Protein AF-A0A9W4WZC2-F1 (afdb_monomer_lite)

Foldseek 3Di:
DEFDWDVVVCVVVVHDTTLDDPPVCLAVDPCSLLVLLVCCVVPPDAYAAEAEDADPDVVVVVVSVVVSVVSPHPDYHYYHYDDPDDPPPPPPPD

pLDDT: mean 82.81, std 14.13, range [47.88, 96.06]

Secondary structure (DSSP, 8-state):
--B---HHHHHHHTS--TTPPPHHHHTT-TTHHHHHHHHHTT-SS-B---EEESS--HHHHHHHHHHHHHTT------EEE--S----------

Sequence (94 aa):
MAIAPTATIANIAGCYPCIEAMYSNIYVKSNVAEIAAVRSKWIDQSISHNVFAQETSGKKLNDIYFAAWEKGLKTTYYLRTLGASQIEKSTLDA

Structure (mmCIF, N/CA/C/O backbone):
data_AF-A0A9W4WZC2-F1
#
_entry.id   AF-A0A9W4WZC2-F1
#
loop_
_atom_site.group_PDB
_atom_site.id
_atom_site.type_symbol
_atom_site.label_atom_id
_atom_site.label_alt_id
_atom_site.label_comp_id
_atom_site.label_asym_id
_atom_site.label_entity_id
_atom_site.label_seq_id
_atom_site.pdbx_PDB_ins_code
_atom_site.Cartn_x
_atom_site.Cartn_y
_atom_site.Cartn_z
_atom_site.occupancy
_atom_site.B_iso_or_equiv
_atom_site.auth_seq_id
_atom_site.auth_comp_id
_atom_site.auth_asym_id
_atom_site.auth_atom_id
_atom_site.pdbx_PDB_model_num
ATOM 1 N N . MET A 1 1 ? 9.838 -3.809 -11.549 1.00 93.38 1 MET A N 1
ATOM 2 C CA . MET A 1 1 ? 8.776 -2.787 -11.452 1.00 93.38 1 MET A CA 1
ATOM 3 C C . MET A 1 1 ? 8.250 -2.602 -10.025 1.00 93.38 1 MET A C 1
ATOM 5 O O . MET A 1 1 ? 7.675 -3.504 -9.434 1.00 93.38 1 MET A O 1
ATOM 9 N N . ALA A 1 2 ? 8.367 -1.380 -9.507 1.00 95.12 2 ALA A N 1
ATOM 10 C CA . ALA A 1 2 ? 7.747 -0.944 -8.256 1.00 95.12 2 ALA A CA 1
ATOM 11 C C . ALA A 1 2 ? 6.917 0.321 -8.503 1.00 95.12 2 ALA A C 1
ATOM 13 O O . ALA A 1 2 ? 7.259 1.114 -9.383 1.00 95.12 2 ALA A O 1
ATOM 14 N N . ILE A 1 3 ? 5.853 0.519 -7.726 1.00 95.12 3 ILE A N 1
ATOM 15 C CA . ILE A 1 3 ? 5.038 1.738 -7.772 1.00 95.12 3 ILE A CA 1
ATOM 16 C C . ILE A 1 3 ? 5.299 2.546 -6.498 1.00 95.12 3 ILE A C 1
ATOM 18 O O . ILE A 1 3 ? 4.846 2.169 -5.416 1.00 95.12 3 ILE A O 1
ATOM 22 N N . ALA A 1 4 ? 6.030 3.652 -6.647 1.00 95.75 4 ALA A N 1
ATOM 23 C CA . ALA A 1 4 ? 6.401 4.560 -5.563 1.00 95.75 4 ALA A CA 1
ATOM 24 C C . ALA A 1 4 ? 5.514 5.822 -5.543 1.00 95.75 4 ALA A C 1
ATOM 26 O O . ALA A 1 4 ? 4.884 6.144 -6.557 1.00 95.75 4 ALA A O 1
ATOM 27 N N . PRO A 1 5 ? 5.456 6.569 -4.426 1.00 95.00 5 PRO A N 1
ATOM 28 C CA . PRO A 1 5 ? 4.768 7.854 -4.376 1.00 95.00 5 PRO A CA 1
ATOM 29 C C . PRO A 1 5 ? 5.441 8.870 -5.307 1.00 95.00 5 PRO A C 1
ATOM 31 O O . PRO A 1 5 ? 6.666 8.957 -5.361 1.00 95.00 5 PRO A O 1
ATOM 34 N N . THR A 1 6 ? 4.644 9.677 -6.009 1.00 95.25 6 THR A N 1
ATOM 35 C CA . THR A 1 6 ? 5.145 10.645 -7.002 1.00 95.25 6 THR A CA 1
ATOM 36 C C . THR A 1 6 ? 4.761 12.090 -6.684 1.00 95.25 6 THR A C 1
ATOM 38 O O . THR A 1 6 ? 4.736 12.915 -7.587 1.00 95.25 6 THR A O 1
ATOM 41 N N . ALA A 1 7 ? 4.460 12.417 -5.421 1.00 89.56 7 ALA A N 1
ATOM 42 C CA . ALA A 1 7 ? 3.877 13.704 -5.015 1.00 89.56 7 ALA A CA 1
ATOM 43 C C . ALA A 1 7 ? 4.565 14.935 -5.644 1.00 89.56 7 ALA A C 1
ATOM 45 O O . ALA A 1 7 ? 3.912 15.726 -6.318 1.00 89.56 7 ALA A O 1
ATOM 46 N N . THR A 1 8 ? 5.887 15.071 -5.492 1.00 94.38 8 THR A N 1
ATOM 47 C CA . THR A 1 8 ? 6.629 16.232 -6.016 1.00 94.38 8 THR A CA 1
ATOM 48 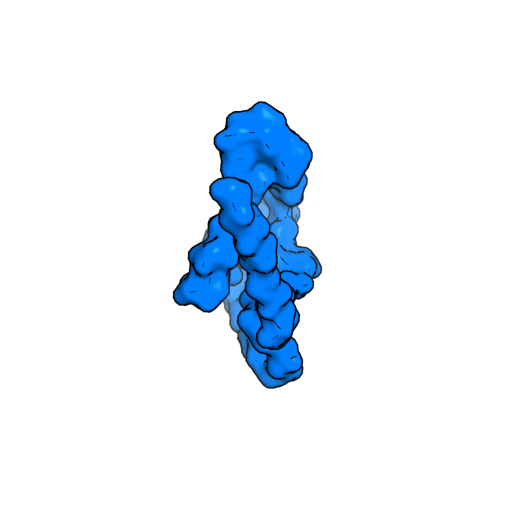C C . THR A 1 8 ? 6.620 16.290 -7.543 1.00 94.38 8 THR A C 1
ATOM 50 O O . THR A 1 8 ? 6.313 17.329 -8.120 1.00 94.38 8 THR A O 1
ATOM 53 N N . ILE A 1 9 ? 6.926 15.177 -8.213 1.00 95.75 9 ILE A N 1
ATOM 54 C CA . ILE A 1 9 ? 7.016 15.146 -9.680 1.00 95.75 9 ILE A CA 1
ATOM 55 C C . ILE A 1 9 ? 5.637 15.251 -10.348 1.00 95.75 9 ILE A C 1
ATOM 57 O O . ILE A 1 9 ? 5.532 15.830 -11.423 1.00 95.75 9 ILE A O 1
ATOM 61 N N . ALA A 1 10 ? 4.578 14.754 -9.701 1.00 93.94 10 ALA A N 1
ATOM 62 C CA . ALA A 1 10 ? 3.202 14.871 -10.175 1.00 93.94 10 ALA A CA 1
ATOM 63 C C . ALA A 1 10 ? 2.712 16.321 -10.107 1.00 93.94 10 ALA A C 1
ATOM 65 O O . ALA A 1 10 ? 2.109 16.805 -11.061 1.00 93.94 10 ALA A O 1
ATOM 66 N N . ASN A 1 11 ? 3.065 17.044 -9.037 1.00 93.31 11 ASN A N 1
ATOM 67 C CA . ASN A 1 11 ? 2.788 18.476 -8.930 1.00 93.31 11 ASN A CA 1
ATOM 68 C C . ASN A 1 11 ? 3.498 19.279 -10.029 1.00 93.31 11 ASN A C 1
ATOM 70 O O . ASN A 1 11 ? 2.885 20.157 -10.627 1.00 93.31 11 ASN A O 1
ATOM 74 N N . ILE A 1 12 ? 4.762 18.958 -10.330 1.00 96.00 12 ILE A N 1
ATOM 75 C CA . ILE A 1 12 ? 5.512 19.604 -11.422 1.00 96.00 12 ILE A CA 1
ATOM 76 C C . ILE A 1 12 ? 4.864 19.304 -12.781 1.00 96.00 12 ILE A C 1
ATOM 78 O O . ILE A 1 12 ? 4.741 20.194 -13.617 1.00 96.00 12 ILE A O 1
ATOM 82 N N . ALA A 1 13 ? 4.438 18.059 -13.000 1.00 96.06 13 ALA A N 1
ATOM 83 C CA . ALA A 1 13 ? 3.826 17.619 -14.252 1.00 96.06 13 ALA A CA 1
ATOM 84 C C . ALA A 1 13 ? 2.338 17.999 -14.393 1.00 96.06 13 ALA A C 1
ATOM 86 O O . ALA A 1 13 ? 1.752 17.757 -15.447 1.00 96.06 13 ALA A O 1
ATOM 87 N N . GLY A 1 14 ? 1.710 18.553 -13.351 1.00 93.62 14 GLY A N 1
ATOM 88 C CA . GLY A 1 14 ? 0.281 18.871 -13.343 1.00 93.62 14 GLY A CA 1
ATOM 89 C C . GLY A 1 14 ? -0.633 17.641 -13.422 1.00 93.62 14 GLY A C 1
ATOM 90 O O . GLY A 1 14 ? -1.721 17.726 -13.989 1.00 93.62 14 GLY A O 1
ATOM 91 N N . CYS A 1 15 ? -0.206 16.491 -12.891 1.00 90.94 15 CYS A N 1
ATOM 92 C CA . CYS A 1 15 ? -0.976 15.243 -12.907 1.00 90.94 15 CYS A CA 1
ATOM 93 C C . CYS A 1 15 ? -1.263 14.708 -11.493 1.00 90.94 15 CYS A C 1
ATOM 95 O O . CYS A 1 15 ? -0.756 15.220 -10.496 1.00 90.94 15 CYS A O 1
ATOM 97 N N . TYR A 1 16 ? -2.109 13.677 -11.391 1.00 88.00 16 TYR A N 1
ATOM 98 C CA . TYR A 1 16 ? -2.418 13.054 -10.101 1.00 88.00 16 TYR A CA 1
ATOM 99 C C . TYR A 1 16 ? -1.234 12.232 -9.574 1.00 88.00 16 TYR A C 1
ATOM 101 O O . TYR A 1 16 ? -0.515 11.607 -10.361 1.00 88.00 16 TYR A O 1
ATOM 109 N N . PRO A 1 17 ? -1.029 12.192 -8.245 1.00 88.81 17 PRO A N 1
ATOM 110 C CA . PRO A 1 17 ? 0.041 11.410 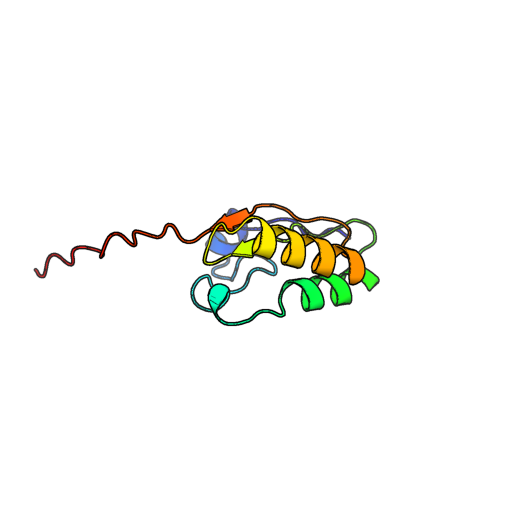-7.654 1.00 88.81 17 PRO A CA 1
ATOM 111 C C . PRO A 1 17 ? -0.241 9.912 -7.804 1.00 88.81 17 PRO A C 1
ATOM 113 O O . PRO A 1 17 ? -1.085 9.334 -7.121 1.00 88.81 17 PRO A O 1
ATOM 116 N N . CYS A 1 18 ? 0.551 9.265 -8.655 1.00 89.12 18 CYS A N 1
ATOM 117 C CA . CYS A 1 18 ? 0.641 7.817 -8.763 1.00 89.12 18 CYS A CA 1
ATOM 118 C C . CYS A 1 18 ? -0.739 7.149 -8.958 1.00 89.12 18 CYS A C 1
ATOM 120 O O . CYS A 1 18 ? -1.509 7.541 -9.830 1.00 89.12 18 CYS A O 1
ATOM 122 N N . ILE A 1 19 ? -1.043 6.110 -8.176 1.00 86.25 19 ILE A N 1
ATOM 123 C CA . ILE A 1 19 ? -2.307 5.366 -8.219 1.00 86.25 19 ILE A CA 1
ATOM 124 C C . ILE A 1 19 ? -3.330 5.859 -7.188 1.00 86.25 19 ILE A C 1
ATOM 126 O O . ILE A 1 19 ? -4.316 5.161 -6.930 1.00 86.25 19 ILE A O 1
ATOM 130 N N . GLU A 1 20 ? -3.080 7.003 -6.551 1.00 78.50 20 GLU A N 1
ATOM 131 C CA . GLU A 1 20 ? -3.986 7.550 -5.549 1.00 78.50 20 GLU A CA 1
ATOM 132 C C . GLU A 1 20 ? -5.228 8.134 -6.221 1.00 78.50 20 GLU A C 1
ATOM 134 O O . GLU A 1 20 ? -5.154 8.822 -7.240 1.00 78.50 20 GLU A O 1
ATOM 139 N N . ALA A 1 21 ? -6.397 7.853 -5.649 1.00 72.94 21 ALA A N 1
ATOM 140 C CA . ALA A 1 21 ? -7.613 8.534 -6.060 1.00 72.94 21 ALA A CA 1
ATOM 141 C C . ALA A 1 21 ? -7.633 9.967 -5.494 1.00 72.94 21 ALA A C 1
ATOM 143 O O . ALA A 1 21 ? -6.905 10.308 -4.565 1.00 72.94 21 ALA A O 1
ATOM 144 N N . MET A 1 22 ? -8.483 10.831 -6.049 1.00 71.81 22 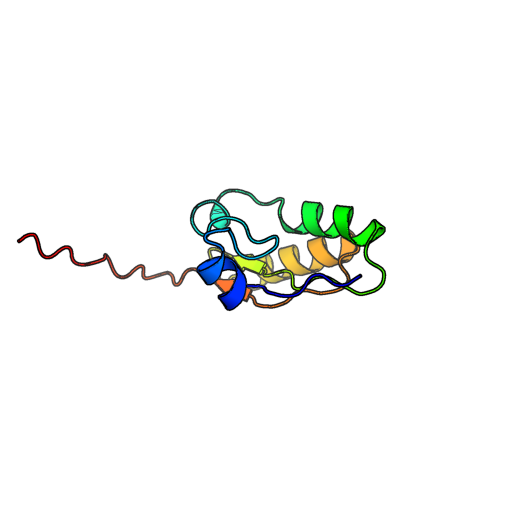MET A N 1
ATOM 145 C CA . MET A 1 22 ? -8.734 12.137 -5.437 1.00 71.81 22 MET A CA 1
ATOM 146 C C . MET A 1 22 ? -9.260 11.954 -4.009 1.00 71.81 22 MET A C 1
ATOM 148 O O . MET A 1 22 ? -10.177 11.158 -3.797 1.00 71.81 22 MET A O 1
ATOM 152 N N . TYR A 1 23 ? -8.743 12.736 -3.058 1.00 66.94 23 TYR A N 1
ATOM 153 C CA . TYR A 1 23 ? -9.140 12.692 -1.641 1.00 66.94 23 TYR A CA 1
ATOM 154 C C . TYR A 1 23 ? -10.661 12.746 -1.421 1.00 66.94 23 TYR A C 1
ATOM 156 O O . TYR A 1 23 ? -11.170 12.076 -0.528 1.00 66.94 23 TYR A O 1
ATOM 164 N N . SER A 1 24 ? -11.397 13.484 -2.257 1.00 62.75 24 SER A N 1
ATOM 165 C CA . SER A 1 24 ? -12.864 13.559 -2.215 1.00 62.75 24 SER A CA 1
ATOM 166 C C . SER A 1 24 ? -13.560 12.240 -2.575 1.00 62.75 24 SER A C 1
ATOM 168 O O . SER A 1 24 ? -14.581 11.902 -1.985 1.00 62.75 24 SER A O 1
ATOM 170 N N . ASN A 1 25 ? -13.002 11.467 -3.509 1.00 64.50 25 ASN A N 1
ATOM 171 C CA . ASN A 1 25 ? -13.604 10.235 -4.031 1.00 64.50 25 ASN A CA 1
ATOM 172 C C . ASN A 1 25 ? -13.190 8.985 -3.244 1.00 64.50 25 ASN A C 1
ATOM 174 O O . ASN A 1 25 ? -13.854 7.949 -3.314 1.00 64.50 25 ASN A O 1
ATOM 178 N N . ILE A 1 26 ? -12.086 9.078 -2.506 1.00 65.19 26 ILE A N 1
ATOM 179 C CA . ILE A 1 26 ? -11.474 7.975 -1.763 1.00 65.19 26 ILE A CA 1
ATOM 180 C C . ILE A 1 26 ? -12.387 7.433 -0.660 1.00 65.19 26 ILE A C 1
ATOM 182 O O . ILE A 1 26 ? -12.466 6.225 -0.468 1.00 65.19 26 ILE A O 1
ATOM 186 N N . TYR A 1 27 ? -13.099 8.308 0.048 1.00 63.09 27 TYR A N 1
ATOM 187 C CA . TYR A 1 27 ? -13.993 7.894 1.132 1.00 63.09 27 TYR A CA 1
ATOM 188 C C . TYR A 1 27 ? -15.361 7.407 0.637 1.00 63.09 27 TYR A C 1
ATOM 190 O O . TYR A 1 27 ? -16.164 6.924 1.428 1.00 63.09 27 TYR A O 1
ATOM 198 N N . VAL A 1 28 ? -15.623 7.527 -0.668 1.00 54.62 28 VAL A N 1
ATOM 199 C CA . VAL A 1 28 ? -16.892 7.144 -1.305 1.00 54.62 28 VAL A CA 1
ATOM 200 C C . VAL A 1 28 ? -16.787 5.770 -1.978 1.00 54.62 28 VAL A C 1
ATOM 202 O O . VAL A 1 28 ? -17.784 5.059 -2.081 1.00 54.62 28 VAL A O 1
ATOM 205 N N . LYS A 1 29 ? -15.589 5.362 -2.430 1.00 55.44 29 LYS A N 1
ATOM 206 C CA . LYS A 1 29 ? -15.366 4.086 -3.135 1.00 55.44 29 LYS A CA 1
ATOM 207 C C . LYS A 1 29 ? -14.489 3.123 -2.331 1.00 55.44 29 LYS A C 1
ATOM 209 O O . LYS A 1 29 ? -13.306 3.366 -2.127 1.00 55.44 29 LYS A O 1
ATOM 214 N N . SER A 1 30 ? -15.057 1.976 -1.960 1.00 63.75 30 SER A N 1
ATOM 215 C CA . SER A 1 30 ? -14.430 0.933 -1.131 1.00 63.75 30 SER A CA 1
ATOM 216 C C . SER A 1 30 ? -13.462 -0.013 -1.865 1.00 63.75 30 SER A C 1
ATOM 218 O O . SER A 1 30 ? -12.831 -0.848 -1.225 1.00 63.75 30 SER A O 1
ATOM 220 N N . ASN A 1 31 ? -13.309 0.082 -3.191 1.00 75.06 31 ASN A N 1
ATOM 221 C CA . ASN A 1 31 ? -12.617 -0.939 -3.996 1.00 75.06 31 ASN A CA 1
ATOM 222 C C . ASN A 1 31 ? -11.134 -0.648 -4.309 1.00 75.06 31 ASN A C 1
ATOM 224 O O . ASN A 1 31 ? -10.530 -1.335 -5.133 1.00 75.06 31 ASN A O 1
ATOM 228 N N . VAL A 1 32 ? -10.517 0.356 -3.676 1.00 81.56 32 VAL A N 1
ATOM 229 C CA . VAL A 1 32 ? -9.146 0.788 -4.023 1.00 81.56 32 VAL A CA 1
ATOM 230 C C . VAL A 1 32 ? -8.103 -0.306 -3.737 1.00 81.56 32 VAL A C 1
ATOM 232 O O . VAL A 1 32 ? -7.186 -0.502 -4.538 1.00 81.56 32 VAL A O 1
ATOM 235 N N . ALA A 1 33 ? -8.268 -1.061 -2.646 1.00 84.62 33 ALA A N 1
ATOM 236 C CA . ALA A 1 33 ? -7.388 -2.179 -2.301 1.00 84.62 33 ALA A CA 1
ATOM 237 C C . ALA A 1 33 ? -7.482 -3.325 -3.326 1.00 84.62 33 ALA A C 1
ATOM 239 O O . ALA A 1 33 ? -6.467 -3.863 -3.763 1.00 84.62 33 ALA A O 1
ATOM 240 N N . GLU A 1 34 ? -8.689 -3.652 -3.791 1.00 87.00 34 GLU A N 1
ATOM 241 C CA . GLU A 1 34 ? -8.895 -4.683 -4.814 1.00 87.00 34 GLU A CA 1
ATOM 242 C C . GLU A 1 34 ? -8.237 -4.305 -6.145 1.00 87.00 34 GLU A C 1
ATOM 244 O O . GLU A 1 34 ? -7.552 -5.119 -6.765 1.00 87.00 34 GLU A O 1
ATOM 249 N N . ILE A 1 35 ? -8.363 -3.043 -6.556 1.00 89.00 35 ILE A N 1
ATOM 250 C CA . ILE A 1 35 ? -7.705 -2.545 -7.767 1.00 89.00 35 ILE A CA 1
ATOM 251 C C . ILE A 1 35 ? -6.174 -2.654 -7.636 1.00 89.00 35 ILE A C 1
ATOM 253 O O . ILE A 1 35 ? -5.493 -3.056 -8.586 1.00 89.00 35 ILE A O 1
ATOM 257 N N . ALA A 1 36 ? -5.614 -2.317 -6.470 1.00 90.00 36 ALA A N 1
ATOM 258 C CA . ALA A 1 36 ? -4.178 -2.432 -6.218 1.00 90.00 36 ALA A CA 1
ATOM 259 C C . ALA A 1 36 ? -3.702 -3.900 -6.213 1.00 90.00 36 ALA A C 1
ATOM 261 O O . ALA A 1 36 ? -2.644 -4.206 -6.774 1.00 90.00 36 ALA A O 1
ATOM 262 N N . ALA A 1 37 ? -4.507 -4.822 -5.683 1.00 91.19 37 ALA A N 1
ATOM 263 C CA . ALA A 1 37 ? -4.237 -6.257 -5.735 1.00 91.19 37 ALA A CA 1
ATOM 264 C C . ALA A 1 37 ? -4.213 -6.796 -7.176 1.00 91.19 37 ALA A C 1
ATOM 266 O O . ALA A 1 37 ? -3.279 -7.498 -7.564 1.00 91.19 37 ALA A O 1
ATOM 267 N N . VAL A 1 38 ? -5.179 -6.408 -8.018 1.00 92.81 38 VAL A N 1
ATOM 268 C CA . VAL A 1 38 ? -5.221 -6.837 -9.430 1.00 92.81 38 VAL A CA 1
ATOM 269 C C . VAL A 1 38 ? -3.970 -6.388 -10.190 1.00 92.81 38 VAL A C 1
ATOM 271 O O . VAL A 1 38 ? -3.392 -7.176 -10.941 1.00 92.81 38 VAL A O 1
ATOM 274 N N . ARG A 1 39 ? -3.513 -5.149 -9.968 1.00 92.50 39 ARG A N 1
ATOM 275 C CA . ARG A 1 39 ? -2.275 -4.626 -10.576 1.00 92.50 39 ARG A CA 1
ATOM 276 C C . ARG A 1 39 ? -1.027 -5.358 -10.091 1.00 92.50 39 ARG A C 1
ATOM 278 O O . ARG A 1 39 ? -0.086 -5.521 -10.864 1.00 92.50 39 ARG A O 1
ATOM 285 N N . SER A 1 40 ? -1.032 -5.824 -8.840 1.00 92.38 40 SER A N 1
ATOM 286 C CA . SER A 1 40 ? 0.123 -6.479 -8.216 1.00 92.38 40 SER A CA 1
ATOM 287 C C . SER A 1 40 ? 0.558 -7.762 -8.936 1.00 92.38 40 SER A C 1
ATOM 289 O O . SER A 1 40 ? 1.714 -8.155 -8.807 1.00 92.38 40 SER A O 1
ATOM 291 N N . LYS A 1 41 ? -0.309 -8.364 -9.768 1.00 93.69 41 LYS A N 1
ATOM 292 C CA . LYS A 1 41 ? 0.026 -9.507 -10.641 1.00 93.69 41 LYS A CA 1
ATOM 293 C C . LYS A 1 4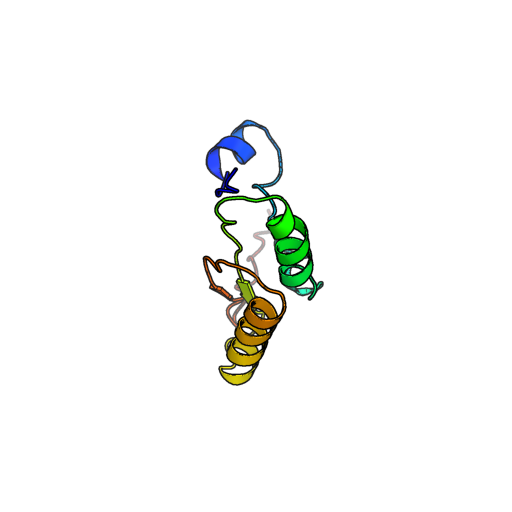1 ? 1.174 -9.219 -11.614 1.00 93.69 41 LYS A C 1
ATOM 295 O O . LYS A 1 41 ? 1.898 -10.135 -11.984 1.00 93.69 41 LYS A O 1
ATOM 300 N N . TRP A 1 42 ? 1.336 -7.959 -12.013 1.00 95.75 42 TRP A N 1
ATOM 301 C CA . TRP A 1 42 ? 2.339 -7.522 -12.990 1.00 95.75 42 TRP A CA 1
ATOM 302 C C . TRP A 1 42 ? 3.509 -6.769 -12.340 1.00 95.75 42 TRP A C 1
ATOM 304 O O . TRP A 1 42 ? 4.374 -6.252 -13.037 1.00 95.75 42 TRP A O 1
ATOM 314 N N . ILE A 1 43 ? 3.535 -6.684 -11.007 1.00 96.06 43 ILE A N 1
ATOM 315 C CA . ILE A 1 43 ? 4.515 -5.936 -10.212 1.00 96.06 43 ILE A CA 1
ATOM 316 C C . ILE A 1 43 ? 5.430 -6.947 -9.511 1.00 96.06 43 ILE A C 1
ATOM 318 O O . ILE A 1 43 ? 5.001 -7.680 -8.615 1.00 96.06 43 ILE A O 1
ATOM 322 N N . ASP A 1 44 ? 6.703 -6.984 -9.905 1.00 95.56 44 ASP A N 1
ATOM 323 C CA . ASP A 1 44 ? 7.702 -7.898 -9.329 1.00 95.56 44 ASP A CA 1
ATOM 324 C C . ASP A 1 44 ? 8.052 -7.532 -7.871 1.00 95.56 44 ASP A C 1
ATOM 326 O O . ASP A 1 44 ? 8.207 -8.425 -7.039 1.00 95.56 44 ASP A O 1
ATOM 330 N N . GLN A 1 45 ? 8.060 -6.241 -7.526 1.00 95.81 45 GLN A N 1
ATOM 331 C CA . GLN A 1 45 ? 8.270 -5.729 -6.173 1.00 95.81 45 GLN A CA 1
ATOM 332 C C . GLN A 1 45 ? 6.925 -5.455 -5.494 1.00 95.81 45 GLN A C 1
ATOM 334 O O . GLN A 1 45 ? 6.180 -6.397 -5.224 1.00 95.81 45 GLN A O 1
ATOM 339 N N . SER A 1 46 ? 6.595 -4.189 -5.216 1.00 94.62 46 SER A N 1
ATOM 340 C CA . SER A 1 46 ? 5.362 -3.807 -4.527 1.00 94.62 46 SER A CA 1
ATOM 341 C C . SER A 1 46 ? 4.857 -2.409 -4.911 1.00 94.62 46 SER A C 1
ATOM 343 O O . SER A 1 46 ? 5.392 -1.748 -5.806 1.00 94.62 46 SER A O 1
ATOM 345 N N . ILE A 1 47 ? 3.792 -1.982 -4.233 1.00 94.44 47 ILE A N 1
ATOM 346 C CA . ILE A 1 47 ? 3.047 -0.744 -4.457 1.00 94.44 47 ILE A CA 1
ATOM 347 C C . ILE A 1 47 ? 2.889 0.007 -3.128 1.00 94.44 47 ILE A C 1
ATOM 349 O O . ILE A 1 47 ? 2.380 -0.553 -2.155 1.00 94.44 47 ILE A O 1
ATOM 353 N N . SER A 1 48 ? 3.232 1.295 -3.088 1.00 94.06 48 SER A N 1
ATOM 354 C CA . SER A 1 48 ? 2.946 2.173 -1.940 1.00 94.06 48 SER A CA 1
ATOM 355 C C . SER A 1 48 ? 1.449 2.516 -1.842 1.00 94.06 48 SER A C 1
ATOM 357 O O . SER A 1 48 ? 1.021 3.605 -2.216 1.00 94.06 48 SER A O 1
ATOM 359 N N . HIS A 1 49 ? 0.632 1.570 -1.369 1.00 92.00 49 HIS A N 1
ATOM 360 C CA . HIS A 1 49 ? -0.823 1.714 -1.280 1.00 92.00 49 HIS A CA 1
ATOM 361 C C . HIS A 1 49 ? -1.269 2.354 0.044 1.00 92.00 49 HIS A C 1
ATOM 363 O O . HIS A 1 49 ? -1.195 1.724 1.099 1.00 92.00 49 HIS A O 1
ATOM 369 N N . ASN A 1 50 ? -1.756 3.595 -0.008 1.00 90.25 50 ASN A N 1
ATOM 370 C CA . ASN A 1 50 ? -2.363 4.263 1.145 1.00 90.25 50 ASN A CA 1
ATOM 371 C C . ASN A 1 50 ? -3.753 3.690 1.465 1.00 90.25 50 ASN A C 1
ATOM 373 O O . ASN A 1 50 ? -4.572 3.482 0.570 1.00 90.25 50 ASN A O 1
ATOM 377 N N . VAL A 1 51 ? -4.010 3.473 2.755 1.00 88.00 51 VAL A N 1
ATOM 378 C CA . VAL A 1 51 ? -5.292 3.034 3.311 1.00 88.00 51 VAL A CA 1
ATOM 379 C C . VAL A 1 51 ? -6.044 4.258 3.808 1.00 88.00 51 VAL A C 1
ATOM 381 O O . VAL A 1 51 ? -5.494 5.064 4.552 1.00 88.00 51 VAL A O 1
ATOM 384 N N . PHE A 1 52 ? -7.311 4.388 3.437 1.00 84.12 52 PHE A N 1
ATOM 385 C CA . PHE A 1 52 ? -8.135 5.526 3.826 1.00 84.12 52 PHE A CA 1
ATOM 386 C C . PHE A 1 52 ? -9.351 5.050 4.611 1.00 84.12 52 PHE A C 1
ATOM 388 O O . PHE A 1 52 ? -10.068 4.156 4.166 1.00 84.12 52 PHE A O 1
ATOM 395 N N . ALA A 1 53 ? -9.584 5.644 5.779 1.00 82.69 53 ALA A N 1
ATOM 396 C CA . ALA A 1 53 ? -10.699 5.297 6.652 1.00 82.69 53 ALA A CA 1
ATOM 397 C C . ALA A 1 53 ? -11.399 6.567 7.147 1.00 82.69 53 ALA A C 1
ATOM 399 O O . ALA A 1 53 ? -10.751 7.491 7.622 1.00 82.69 53 ALA A O 1
ATOM 400 N N . GLN A 1 54 ? -12.728 6.635 7.055 1.00 77.62 54 GLN A N 1
ATOM 401 C CA . GLN A 1 54 ? -13.472 7.788 7.585 1.00 77.62 54 GLN A CA 1
ATOM 402 C C . GLN A 1 54 ? -13.430 7.852 9.117 1.00 77.62 54 GLN A C 1
ATOM 404 O O . GLN A 1 54 ? -13.467 8.932 9.687 1.00 77.62 54 GLN A O 1
ATOM 409 N N . GLU A 1 55 ? -13.332 6.699 9.778 1.00 75.38 55 GLU A N 1
ATOM 410 C CA . GLU A 1 55 ? -13.370 6.573 11.232 1.00 75.38 55 GLU A CA 1
ATOM 411 C C . GLU A 1 55 ? -12.297 5.593 11.710 1.00 75.38 55 GLU A C 1
ATOM 413 O O . GLU A 1 55 ? -12.023 4.578 11.063 1.00 75.38 55 GLU A O 1
ATOM 418 N N . THR A 1 56 ? -11.742 5.844 12.893 1.00 73.12 56 THR A N 1
ATOM 419 C CA . THR A 1 56 ? -10.752 4.980 13.550 1.00 73.12 56 THR A CA 1
ATOM 420 C C . THR A 1 56 ? -11.421 3.941 14.450 1.00 73.12 56 THR A C 1
ATOM 422 O O . THR A 1 56 ? -11.166 3.882 15.651 1.00 73.12 56 THR A O 1
ATOM 425 N N . SER A 1 57 ? -12.301 3.111 13.886 1.00 84.75 57 SER A N 1
ATOM 426 C CA . SER A 1 57 ? -12.798 1.927 14.597 1.00 84.75 57 SER A CA 1
ATOM 427 C C . SER A 1 57 ? -11.805 0.781 14.426 1.00 84.75 57 SER A C 1
ATOM 429 O O . SER A 1 57 ? -11.529 0.372 13.299 1.00 84.75 57 SER A O 1
ATOM 431 N N . GLY A 1 58 ? -11.299 0.228 15.534 1.00 87.88 58 GLY A N 1
ATOM 432 C CA . GLY A 1 58 ? -10.349 -0.891 15.498 1.00 87.88 58 GLY A CA 1
ATOM 433 C C . GLY A 1 58 ? -10.878 -2.093 14.712 1.00 87.88 58 GLY A C 1
ATOM 434 O O . GLY A 1 58 ? -10.149 -2.665 13.907 1.00 87.88 58 GLY A O 1
ATOM 435 N N . LYS A 1 59 ? -12.175 -2.406 14.851 1.00 89.06 59 LYS A N 1
ATOM 436 C CA . LYS A 1 59 ? -12.822 -3.466 14.068 1.00 89.06 59 LYS A CA 1
ATOM 437 C C . LYS A 1 59 ? -12.804 -3.153 12.567 1.00 89.06 59 LYS A C 1
ATOM 439 O O . LYS A 1 59 ? -12.415 -4.007 11.782 1.00 89.06 59 LYS A O 1
ATOM 444 N N . LYS A 1 60 ? -13.181 -1.932 12.163 1.00 85.25 60 LYS A N 1
ATOM 445 C CA . LYS A 1 60 ? -13.182 -1.538 10.741 1.00 85.25 60 LYS A CA 1
ATOM 446 C C . LYS A 1 60 ? -11.774 -1.578 10.148 1.00 85.25 60 LYS A C 1
ATOM 448 O O . LYS A 1 60 ? -11.599 -2.058 9.035 1.00 85.25 60 LYS A O 1
ATOM 453 N N . LEU A 1 61 ? -10.772 -1.098 10.888 1.00 88.56 61 LEU A N 1
ATOM 454 C CA . LEU A 1 61 ? -9.377 -1.161 10.451 1.00 88.56 61 LEU A CA 1
ATOM 455 C C . LEU A 1 61 ? -8.923 -2.610 10.270 1.00 88.56 61 LEU A C 1
ATOM 457 O O . LEU A 1 61 ? -8.336 -2.930 9.242 1.00 88.56 61 LEU A O 1
ATOM 461 N N . ASN A 1 62 ? -9.249 -3.484 11.224 1.00 91.38 62 ASN A N 1
ATOM 462 C CA . ASN A 1 62 ? -8.965 -4.910 11.123 1.00 91.38 62 ASN A CA 1
ATOM 463 C C . ASN A 1 62 ? -9.567 -5.512 9.845 1.00 91.38 62 ASN A C 1
ATOM 465 O O . ASN A 1 62 ? -8.844 -6.113 9.056 1.00 91.38 62 ASN A O 1
ATOM 469 N N . ASP A 1 63 ? -10.857 -5.274 9.599 1.00 89.50 63 ASP A N 1
ATOM 470 C CA . ASP A 1 63 ? -11.558 -5.778 8.415 1.00 89.50 63 ASP A CA 1
ATOM 471 C C . ASP A 1 63 ? -10.903 -5.273 7.107 1.00 89.50 63 ASP A C 1
ATOM 473 O O 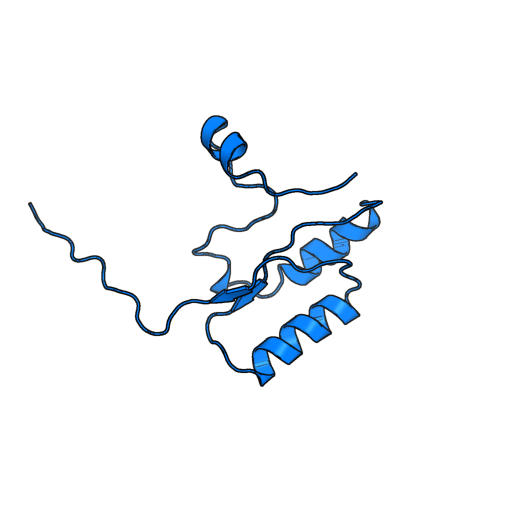. ASP A 1 63 ? -10.734 -6.042 6.163 1.00 89.50 63 ASP A O 1
ATOM 477 N N . ILE A 1 64 ? -10.461 -4.007 7.058 1.00 88.12 64 ILE A N 1
ATOM 478 C CA . ILE A 1 64 ? -9.759 -3.429 5.897 1.00 88.12 64 ILE A CA 1
ATOM 479 C C . ILE A 1 64 ? -8.412 -4.122 5.648 1.00 88.12 64 ILE A C 1
ATOM 481 O O . ILE A 1 64 ? -8.107 -4.483 4.508 1.00 88.12 64 ILE A O 1
ATOM 485 N N . TYR A 1 65 ? -7.596 -4.305 6.689 1.00 91.38 65 TYR A N 1
ATOM 486 C CA . TYR A 1 65 ? -6.279 -4.932 6.543 1.00 91.38 65 TYR A CA 1
ATOM 487 C C . TYR A 1 65 ? -6.385 -6.417 6.187 1.00 91.38 65 TYR A C 1
ATOM 489 O O . TYR A 1 65 ? -5.652 -6.880 5.311 1.00 91.38 65 TYR A O 1
ATOM 497 N N . PHE A 1 66 ? -7.320 -7.149 6.799 1.00 93.12 66 PHE A N 1
ATOM 498 C CA . PHE A 1 66 ? -7.569 -8.549 6.450 1.00 93.12 66 PHE A CA 1
ATOM 499 C C . PHE A 1 66 ? -8.077 -8.692 5.014 1.00 93.12 66 PHE A C 1
ATOM 501 O O . PHE A 1 66 ? -7.549 -9.518 4.274 1.00 93.12 66 PHE A O 1
ATOM 508 N N . ALA A 1 67 ? -8.995 -7.830 4.567 1.00 90.31 67 ALA A N 1
ATOM 509 C CA . ALA A 1 67 ? -9.446 -7.836 3.177 1.00 90.31 67 ALA A CA 1
ATOM 510 C C . ALA A 1 67 ? -8.297 -7.558 2.188 1.00 90.31 67 ALA A C 1
ATOM 512 O O . ALA A 1 67 ? -8.210 -8.199 1.142 1.00 90.31 67 ALA A O 1
ATOM 513 N N . ALA A 1 68 ? -7.386 -6.629 2.501 1.00 91.06 68 ALA A N 1
ATOM 514 C CA . ALA A 1 68 ? -6.211 -6.377 1.664 1.00 91.06 68 ALA A CA 1
ATOM 515 C C . ALA A 1 68 ? -5.294 -7.613 1.578 1.00 91.06 68 ALA A C 1
ATOM 517 O O . ALA A 1 68 ? -4.839 -7.970 0.486 1.00 91.06 68 ALA A O 1
ATOM 518 N N . TRP A 1 69 ? -5.066 -8.288 2.708 1.00 93.06 69 TRP A N 1
ATOM 519 C CA . TRP A 1 69 ? -4.274 -9.515 2.778 1.00 93.06 69 TRP A CA 1
ATOM 520 C C . TRP A 1 69 ? -4.901 -10.663 1.974 1.00 93.06 69 TRP A C 1
ATOM 522 O O . TRP A 1 69 ? -4.219 -11.259 1.141 1.00 93.06 69 TRP A O 1
ATOM 532 N N . GLU A 1 70 ? -6.203 -10.916 2.132 1.00 93.25 70 GLU A N 1
ATOM 533 C CA . GLU A 1 70 ? -6.936 -11.956 1.390 1.00 93.25 70 GLU A CA 1
ATOM 534 C C . GLU A 1 70 ? -6.894 -11.741 -0.128 1.00 93.25 70 GLU A C 1
ATOM 536 O O . GLU A 1 70 ? -6.874 -12.694 -0.907 1.00 93.25 70 GLU A O 1
ATOM 541 N N . LYS A 1 71 ? -6.845 -10.480 -0.570 1.00 91.38 71 LYS A N 1
ATOM 542 C CA . LYS A 1 71 ? -6.721 -10.125 -1.991 1.00 91.38 71 LYS A CA 1
ATOM 543 C C . LYS A 1 71 ? -5.290 -10.266 -2.525 1.00 91.38 71 LYS A C 1
ATOM 545 O O . LYS A 1 71 ? -5.091 -10.148 -3.733 1.00 91.38 71 LYS A O 1
ATOM 550 N N . GLY A 1 72 ? -4.303 -10.535 -1.670 1.00 91.56 72 GLY A N 1
ATOM 551 C CA . GLY A 1 72 ? -2.908 -10.749 -2.061 1.00 91.56 72 GLY A CA 1
ATOM 552 C C . GLY A 1 72 ? -2.097 -9.464 -2.243 1.00 91.56 72 GLY A C 1
ATOM 553 O O . GLY A 1 72 ? -1.109 -9.461 -2.982 1.00 91.56 72 GLY A O 1
ATOM 554 N N . LEU A 1 73 ? -2.493 -8.359 -1.599 1.00 92.88 73 LEU A N 1
ATOM 555 C CA . LEU A 1 73 ? -1.650 -7.163 -1.544 1.00 92.88 73 LEU A CA 1
ATOM 556 C C . LEU A 1 73 ? -0.379 -7.442 -0.738 1.00 92.88 73 LEU A C 1
ATOM 558 O O . LEU A 1 73 ? -0.431 -7.905 0.397 1.00 92.88 73 LEU A O 1
ATOM 562 N N . LYS A 1 74 ? 0.770 -7.094 -1.319 1.00 94.06 74 LYS A N 1
ATOM 563 C CA . LYS A 1 74 ? 2.083 -7.273 -0.685 1.00 94.06 74 LYS A CA 1
ATOM 564 C C . LYS A 1 74 ? 2.372 -6.221 0.394 1.00 94.06 74 LYS A C 1
ATOM 566 O O . LYS A 1 74 ? 3.040 -6.530 1.373 1.00 94.06 74 LYS A O 1
ATOM 571 N N . THR A 1 75 ? 1.906 -4.979 0.216 1.00 94.75 75 THR A N 1
ATOM 572 C CA . THR A 1 75 ? 2.177 -3.866 1.145 1.00 94.75 75 THR A CA 1
ATOM 573 C C . THR A 1 75 ? 1.006 -2.897 1.273 1.00 94.75 75 THR A C 1
ATOM 575 O O . THR A 1 75 ? 0.330 -2.585 0.293 1.00 94.75 75 THR A O 1
ATOM 578 N N . THR A 1 76 ? 0.852 -2.338 2.471 1.00 93.44 76 THR A N 1
ATOM 579 C CA . THR A 1 76 ? 0.094 -1.112 2.765 1.00 93.44 76 THR A CA 1
ATOM 580 C C . THR A 1 76 ? 1.063 -0.025 3.231 1.00 93.44 76 THR A C 1
ATOM 582 O O . THR A 1 76 ? 2.112 -0.346 3.786 1.00 93.44 76 THR A O 1
ATOM 585 N N . TYR A 1 77 ? 0.737 1.248 3.007 1.00 93.00 77 TYR A N 1
ATOM 586 C CA . TYR A 1 77 ? 1.625 2.377 3.291 1.00 93.00 77 TYR A CA 1
ATOM 587 C C . TYR A 1 77 ? 1.148 3.207 4.490 1.00 93.00 77 TYR A C 1
ATOM 589 O O . TYR A 1 77 ? 1.365 2.791 5.624 1.00 93.00 77 TYR A O 1
ATOM 597 N N . TYR A 1 78 ? 0.490 4.352 4.286 1.00 90.94 78 TYR A N 1
ATOM 598 C CA . TYR A 1 78 ? -0.094 5.121 5.387 1.00 90.94 78 TYR A CA 1
ATOM 599 C C . TYR A 1 78 ? -1.575 4.818 5.575 1.00 90.94 78 TYR A C 1
ATOM 601 O O . TYR A 1 78 ? -2.315 4.709 4.601 1.00 90.94 78 TYR A O 1
ATOM 609 N N . LEU A 1 79 ? -2.013 4.797 6.835 1.00 88.44 79 LEU A N 1
ATOM 610 C CA . LEU A 1 79 ? -3.410 5.010 7.190 1.00 88.44 79 LEU A CA 1
ATOM 611 C C . LEU A 1 79 ? -3.701 6.517 7.192 1.00 88.44 79 LEU A C 1
ATOM 613 O O . LEU A 1 79 ? -3.021 7.298 7.861 1.00 88.44 79 LEU A O 1
ATOM 617 N N . ARG A 1 80 ? -4.719 6.924 6.442 1.00 86.25 80 ARG A N 1
ATOM 618 C CA . ARG A 1 80 ? -5.229 8.290 6.361 1.00 86.25 80 ARG A CA 1
ATOM 619 C C . ARG A 1 80 ? -6.649 8.297 6.897 1.00 86.25 80 ARG A C 1
ATOM 621 O O . ARG A 1 80 ? -7.529 7.646 6.334 1.00 86.25 80 ARG A O 1
ATOM 628 N N . THR A 1 81 ? -6.857 9.014 7.991 1.00 82.19 81 THR A N 1
ATOM 629 C CA . THR A 1 81 ? -8.168 9.132 8.619 1.00 82.19 81 THR A CA 1
ATOM 630 C C . THR A 1 81 ? -8.711 10.537 8.467 1.00 82.19 81 THR A C 1
ATOM 632 O O . THR A 1 81 ? -7.965 11.511 8.578 1.00 82.19 81 THR A O 1
ATOM 635 N N . LEU A 1 82 ? -10.016 10.656 8.225 1.00 72.56 82 LEU A N 1
ATOM 636 C CA . LEU A 1 82 ? -10.688 11.925 8.480 1.00 72.56 82 LEU A CA 1
ATOM 637 C C . LEU A 1 82 ? -10.811 12.062 9.998 1.00 72.56 82 LEU A C 1
ATOM 639 O O . LEU A 1 82 ? -11.372 11.196 10.664 1.00 72.56 82 LEU A O 1
ATOM 643 N N . GLY A 1 83 ? -10.237 13.122 10.564 1.00 62.81 83 GLY A N 1
ATOM 644 C CA . GLY A 1 83 ? -10.566 13.499 11.934 1.00 62.81 83 GLY A CA 1
ATOM 645 C C . GLY A 1 83 ? -12.059 13.824 12.017 1.00 62.81 83 GLY A C 1
ATOM 646 O O . GLY A 1 83 ? -12.597 14.449 11.106 1.00 62.81 83 GLY A O 1
ATOM 647 N N . ALA A 1 84 ? -12.725 13.415 13.101 1.00 55.09 84 ALA A N 1
ATOM 648 C CA . ALA A 1 84 ? -14.153 13.678 13.320 1.00 55.09 84 ALA A CA 1
ATOM 649 C C . ALA A 1 84 ? -14.504 15.182 13.299 1.00 55.09 84 ALA A C 1
ATOM 651 O O . ALA A 1 84 ? -15.641 15.555 13.034 1.00 55.09 84 ALA A O 1
ATOM 652 N N . SER A 1 85 ? -13.519 16.049 13.539 1.00 47.88 85 SER A N 1
ATOM 653 C CA . SER A 1 85 ? -13.616 17.500 13.420 1.00 47.88 85 SER A CA 1
ATOM 654 C C . SER A 1 85 ? -13.042 17.966 12.079 1.00 47.88 85 SER A C 1
ATOM 656 O O . SER A 1 85 ? -11.839 18.210 11.955 1.00 47.88 85 SER A O 1
ATOM 658 N N . GLN A 1 86 ? -13.893 18.116 11.068 1.00 53.47 86 GLN A N 1
ATOM 659 C CA . GLN A 1 86 ? -13.575 19.026 9.970 1.00 53.47 86 GLN A CA 1
ATOM 660 C C . GLN A 1 86 ? -13.573 20.441 10.560 1.00 53.47 86 GLN A C 1
ATOM 662 O O . GLN A 1 86 ? -14.593 20.900 11.065 1.00 53.47 86 GLN A O 1
ATOM 667 N N . ILE A 1 87 ? -12.423 21.118 10.538 1.00 48.69 87 ILE A N 1
ATOM 668 C CA . ILE A 1 87 ? -12.394 22.575 10.669 1.00 48.69 87 ILE A CA 1
ATOM 669 C C . ILE A 1 87 ? -13.151 23.075 9.440 1.00 48.69 87 ILE A C 1
ATOM 671 O O . ILE A 1 87 ? -12.647 22.934 8.323 1.00 48.69 87 ILE A O 1
ATOM 675 N N . GLU A 1 88 ? -14.375 23.583 9.619 1.00 52.88 88 GLU A N 1
ATOM 676 C CA . GLU A 1 88 ? -15.010 24.405 8.592 1.00 52.88 88 GLU A CA 1
ATOM 677 C C . GLU A 1 88 ? -13.965 25.423 8.152 1.00 52.88 88 GLU A C 1
ATOM 679 O O . GLU A 1 88 ? -13.449 26.187 8.970 1.00 52.88 88 GLU A O 1
ATOM 684 N N . LYS A 1 89 ? -13.585 25.393 6.871 1.00 54.94 89 LYS A N 1
ATOM 685 C CA . LYS A 1 89 ? -12.781 26.471 6.308 1.00 54.94 89 LYS A CA 1
ATOM 686 C C . LYS A 1 89 ? -13.594 27.736 6.530 1.00 54.94 89 LYS A C 1
ATOM 688 O O . LYS A 1 89 ? -14.597 27.919 5.851 1.00 54.94 89 LYS A O 1
ATOM 693 N N . SER A 1 90 ? -13.184 28.565 7.485 1.00 63.34 90 SER A N 1
ATOM 694 C CA . SER A 1 90 ? -13.768 29.883 7.674 1.00 63.34 90 SER A CA 1
ATOM 695 C C . SER A 1 90 ? -13.506 30.650 6.385 1.00 63.34 90 SER A C 1
ATOM 697 O O . SER A 1 90 ? -12.379 31.073 6.120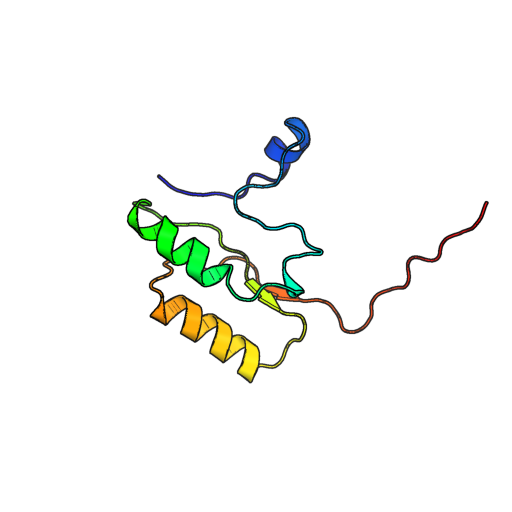 1.00 63.34 90 SER A O 1
ATOM 699 N N . THR A 1 91 ? -14.509 30.731 5.519 1.00 63.62 91 THR A N 1
ATOM 700 C CA . THR A 1 91 ? -14.470 31.633 4.381 1.00 63.62 91 THR A CA 1
ATOM 701 C C . THR A 1 91 ? -14.567 33.028 4.971 1.00 63.62 91 THR A C 1
ATOM 703 O O . THR A 1 91 ? -15.586 33.405 5.541 1.00 63.62 91 THR A O 1
ATOM 706 N N . LEU A 1 92 ? -13.465 33.774 4.920 1.00 63.22 92 LEU A N 1
ATOM 707 C CA . LEU A 1 92 ? -13.558 35.220 5.009 1.00 63.22 92 LEU A CA 1
ATOM 708 C C . LEU A 1 92 ? -14.117 35.655 3.657 1.00 63.22 92 LEU A C 1
ATOM 710 O O . LEU A 1 92 ? -13.389 35.659 2.664 1.00 63.22 92 LEU A O 1
ATOM 714 N N . ASP A 1 93 ? -15.421 35.913 3.613 1.00 53.69 93 ASP A N 1
ATOM 715 C CA . ASP A 1 93 ? -16.010 36.674 2.518 1.00 53.69 93 ASP A CA 1
ATOM 716 C C . ASP A 1 93 ? -15.338 38.056 2.530 1.00 53.69 93 ASP A C 1
ATOM 718 O O . ASP A 1 93 ? -15.338 38.743 3.556 1.00 53.69 93 ASP A O 1
ATOM 722 N N . ALA A 1 94 ? -14.673 38.393 1.424 1.00 51.94 94 ALA A N 1
ATOM 723 C CA . ALA A 1 94 ? -14.051 39.695 1.194 1.00 51.94 94 ALA A CA 1
ATOM 724 C C . ALA A 1 94 ? -15.064 40.682 0.608 1.00 51.94 94 ALA A C 1
ATOM 726 O O . ALA A 1 94 ? -15.880 40.245 -0.238 1.00 51.94 94 ALA A O 1
#

Organism: NCBI:txid1117311

InterPro domains:
  IPR000788 Ribonucleotide reductase large subunit, C-terminal [PF02867] (32-79)
  IPR039718 Ribonucleoside-diphosphate reductase large subunit [PTHR11573] (31-93)

Radius of gyration: 15.53 Å; chains: 1; bounding box: 26×52×30 Å